Protein AF-A0A6L3ST78-F1 (afdb_monomer_lite)

InterPro domains:
  IPR021327 Protein of unknown function DUF2934 [PF11154] (10-43)

Sequence (50 aa):
METSPEITFEQIRERAYDIWERNHRLDGLEIEFWLMAERELKAERDRKQA

Organism: NCBI:txid553447

Radius of gyration: 12.14 Å; chains: 1; bounding box: 27×14×37 Å

pLDDT: mean 81.1, std 12.65, range [39.66, 92.69]

Structure (mmCIF, N/CA/C/O backbone):
data_AF-A0A6L3ST78-F1
#
_entry.id   AF-A0A6L3ST78-F1
#
loop_
_atom_site.group_PDB
_atom_site.id
_atom_site.type_symbol
_atom_site.label_atom_id
_atom_site.label_alt_id
_atom_site.label_comp_id
_atom_site.label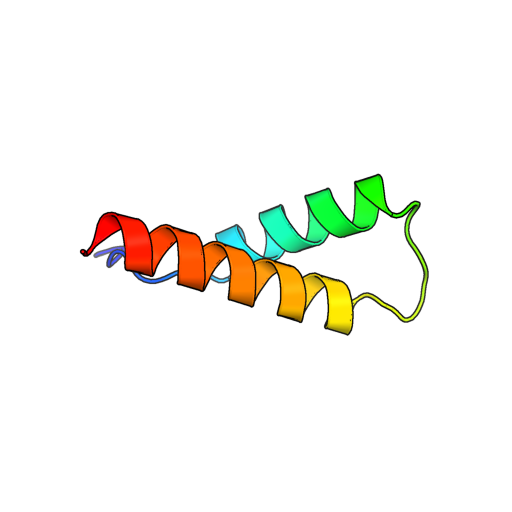_asym_id
_atom_site.label_entity_id
_atom_site.label_seq_id
_atom_site.pdbx_PDB_ins_code
_atom_site.Cartn_x
_atom_site.Cartn_y
_atom_site.Cartn_z
_atom_site.occupancy
_atom_site.B_iso_or_equiv
_atom_site.auth_seq_id
_atom_site.auth_comp_id
_atom_site.auth_asym_id
_atom_site.auth_atom_id
_atom_site.pdbx_PDB_model_num
ATOM 1 N N . MET A 1 1 ? -0.059 -8.881 24.004 1.00 39.66 1 MET A N 1
ATOM 2 C CA . MET A 1 1 ? 0.292 -8.119 22.790 1.00 39.66 1 MET A CA 1
ATOM 3 C C . MET A 1 1 ? -1.029 -7.680 22.201 1.00 39.66 1 MET A C 1
ATOM 5 O O . MET A 1 1 ? -1.706 -8.485 21.580 1.00 39.66 1 MET A O 1
ATOM 9 N N . GLU A 1 2 ? -1.477 -6.488 22.577 1.00 49.41 2 GLU A N 1
ATOM 10 C CA . GLU A 1 2 ? -2.769 -5.942 22.163 1.00 49.41 2 GLU A CA 1
ATOM 11 C C . GLU A 1 2 ? -2.650 -5.529 20.698 1.00 49.41 2 GLU A C 1
ATOM 13 O O . GLU A 1 2 ? -2.095 -4.485 20.367 1.00 49.41 2 GLU A O 1
ATOM 18 N N . THR A 1 3 ? -3.091 -6.406 19.801 1.00 53.47 3 THR A N 1
ATOM 19 C CA . THR A 1 3 ? -3.292 -6.079 18.393 1.00 53.47 3 THR A CA 1
ATOM 20 C C . THR A 1 3 ? -4.542 -5.216 18.300 1.00 53.47 3 THR A C 1
ATOM 22 O O . THR A 1 3 ? -5.646 -5.698 18.046 1.00 53.47 3 THR A O 1
ATOM 25 N N . SER A 1 4 ? -4.372 -3.923 18.577 1.00 53.72 4 SER A N 1
ATOM 26 C CA . SER A 1 4 ? -5.389 -2.916 18.298 1.00 53.72 4 SER A CA 1
ATOM 27 C C . SER A 1 4 ? -5.889 -3.061 16.854 1.00 53.72 4 SER A C 1
ATOM 29 O O . SER A 1 4 ? -5.117 -3.425 15.961 1.00 53.72 4 SER A O 1
ATOM 31 N N . PRO A 1 5 ? -7.174 -2.774 16.593 1.00 58.50 5 PRO A N 1
ATOM 32 C CA . PRO A 1 5 ? -7.817 -2.930 15.297 1.00 58.50 5 PRO A CA 1
ATOM 33 C C . PRO A 1 5 ? -7.430 -1.786 14.354 1.00 58.50 5 PRO A C 1
ATOM 35 O O . PRO A 1 5 ? -8.278 -1.246 13.648 1.00 58.50 5 PRO A O 1
ATOM 38 N N . GLU A 1 6 ? -6.153 -1.455 14.260 1.00 67.50 6 GLU A N 1
ATOM 39 C CA . GLU A 1 6 ? -5.611 -0.516 13.285 1.00 67.50 6 GLU A CA 1
ATOM 40 C C . GLU A 1 6 ? -5.195 -1.305 12.038 1.00 67.50 6 GLU A C 1
ATOM 42 O O . GLU A 1 6 ? -4.897 -2.500 12.117 1.00 67.50 6 GLU A O 1
ATOM 47 N N . ILE A 1 7 ? -5.305 -0.707 10.851 1.00 75.19 7 ILE A N 1
ATOM 48 C CA . ILE A 1 7 ? -4.889 -1.381 9.614 1.00 75.19 7 ILE A CA 1
ATOM 49 C C . ILE A 1 7 ? -3.413 -1.726 9.771 1.00 75.19 7 ILE A C 1
ATOM 51 O O . ILE A 1 7 ? -2.581 -0.830 9.886 1.00 75.19 7 ILE A O 1
ATOM 55 N N . THR A 1 8 ? -3.088 -3.015 9.811 1.00 83.88 8 THR A N 1
ATOM 56 C CA . THR A 1 8 ? -1.697 -3.440 9.927 1.00 83.88 8 THR A CA 1
ATOM 57 C C . THR A 1 8 ? -1.035 -3.397 8.558 1.00 83.88 8 THR A C 1
ATOM 59 O O . THR A 1 8 ? -1.671 -3.623 7.525 1.00 83.88 8 THR A O 1
ATOM 62 N N . PHE A 1 9 ? 0.275 -3.161 8.548 1.00 81.19 9 PHE A N 1
ATOM 63 C CA . PHE A 1 9 ? 1.076 -3.239 7.328 1.00 81.19 9 PHE A CA 1
ATOM 64 C C . PHE A 1 9 ? 0.945 -4.590 6.619 1.00 81.19 9 PHE A C 1
ATOM 66 O O . PHE A 1 9 ? 0.997 -4.642 5.396 1.00 81.19 9 PHE A O 1
ATOM 73 N N . GLU A 1 10 ? 0.725 -5.676 7.362 1.00 87.00 10 GLU A N 1
ATOM 74 C CA . GLU A 1 10 ? 0.447 -6.993 6.783 1.00 87.00 10 GLU A CA 1
ATOM 75 C C . GLU A 1 10 ? -0.841 -7.003 5.955 1.00 87.00 10 GLU A C 1
ATOM 77 O O . GLU A 1 10 ? -0.806 -7.495 4.831 1.00 87.00 10 GLU A O 1
ATOM 82 N N . GLN A 1 11 ? -1.923 -6.378 6.434 1.00 87.31 11 GLN A N 1
ATOM 83 C CA . GLN A 1 11 ? -3.172 -6.268 5.669 1.00 87.31 11 GLN A CA 1
ATOM 84 C C . GLN A 1 11 ? -2.981 -5.436 4.397 1.00 87.31 11 GLN A C 1
ATOM 86 O O . GLN A 1 11 ? -3.440 -5.838 3.328 1.00 87.31 11 GLN A O 1
ATOM 91 N N . ILE A 1 12 ? -2.272 -4.303 4.494 1.00 89.25 12 ILE A N 1
ATOM 92 C CA . ILE A 1 12 ? -1.963 -3.447 3.332 1.00 89.25 12 ILE A CA 1
ATOM 93 C C . ILE A 1 12 ? -1.121 -4.220 2.325 1.00 89.25 12 ILE A C 1
ATOM 95 O O . ILE A 1 12 ? -1.427 -4.202 1.138 1.00 89.25 12 ILE A O 1
ATOM 99 N N . ARG A 1 13 ? -0.109 -4.958 2.791 1.00 89.56 13 ARG A N 1
ATOM 100 C CA . ARG A 1 13 ? 0.751 -5.778 1.938 1.00 89.56 13 ARG A CA 1
ATOM 101 C C . ARG A 1 13 ? -0.028 -6.890 1.243 1.00 89.56 13 ARG A C 1
ATOM 103 O O . ARG A 1 13 ? 0.161 -7.074 0.048 1.00 89.56 13 ARG A O 1
ATOM 110 N N . GLU A 1 14 ? -0.881 -7.623 1.957 1.00 91.00 14 GLU A N 1
ATOM 111 C CA . GLU A 1 14 ? -1.710 -8.677 1.358 1.00 91.00 14 GLU A CA 1
ATOM 112 C C . GLU A 1 14 ? -2.650 -8.109 0.292 1.00 91.00 14 GLU A C 1
ATOM 114 O O . GLU A 1 14 ? -2.743 -8.661 -0.805 1.00 91.00 14 GLU A O 1
ATOM 119 N N . ARG A 1 15 ? -3.286 -6.963 0.565 1.00 90.75 15 ARG A N 1
ATOM 120 C CA . ARG A 1 15 ? -4.131 -6.285 -0.424 1.00 90.75 15 ARG A CA 1
ATOM 121 C C . ARG A 1 15 ? -3.344 -5.758 -1.612 1.00 90.75 15 ARG A C 1
ATOM 123 O O . ARG A 1 15 ? -3.751 -5.988 -2.744 1.00 90.75 15 ARG A O 1
ATOM 130 N N . ALA A 1 16 ? -2.211 -5.108 -1.380 1.00 91.44 16 ALA A N 1
ATOM 131 C CA . ALA A 1 16 ? -1.359 -4.607 -2.450 1.00 91.44 16 ALA A CA 1
ATOM 132 C C . ALA A 1 16 ? -0.847 -5.752 -3.330 1.00 91.44 16 ALA A C 1
ATOM 134 O O . ALA A 1 16 ? -0.804 -5.606 -4.547 1.00 91.44 16 ALA A O 1
ATOM 135 N N . TYR A 1 17 ? -0.519 -6.901 -2.731 1.00 89.38 17 TYR A N 1
ATOM 136 C CA . TYR A 1 17 ? -0.078 -8.093 -3.449 1.00 89.38 17 TYR A CA 1
ATOM 137 C C . TYR A 1 17 ? -1.186 -8.694 -4.321 1.00 89.38 17 TYR A C 1
ATOM 139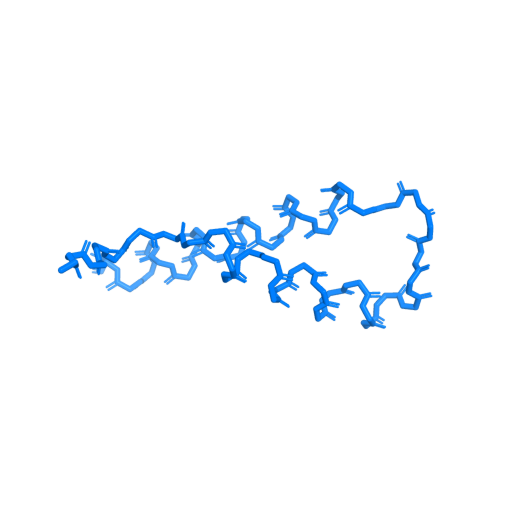 O O . TYR A 1 17 ? -0.937 -8.976 -5.489 1.00 89.38 17 TYR A O 1
ATOM 147 N N . ASP A 1 18 ? -2.409 -8.835 -3.800 1.00 90.38 18 ASP A N 1
ATOM 148 C CA . ASP A 1 18 ? -3.566 -9.310 -4.578 1.00 90.38 18 ASP A CA 1
ATOM 149 C C . ASP A 1 18 ? -3.875 -8.364 -5.755 1.00 90.38 18 ASP A C 1
ATOM 151 O O . ASP A 1 18 ? -4.098 -8.818 -6.879 1.00 90.38 18 ASP A O 1
ATOM 155 N N . ILE A 1 19 ? -3.792 -7.044 -5.543 1.00 88.81 19 ILE A N 1
ATOM 156 C CA . ILE A 1 19 ? -3.952 -6.055 -6.619 1.00 88.81 19 ILE A CA 1
ATOM 157 C C . ILE A 1 19 ? -2.806 -6.180 -7.636 1.00 88.81 19 ILE A C 1
ATOM 159 O O . ILE A 1 19 ? -3.061 -6.228 -8.839 1.00 88.81 19 ILE A O 1
ATOM 163 N N . TRP A 1 20 ? -1.554 -6.268 -7.191 1.00 88.94 20 TRP A N 1
ATOM 164 C CA . TRP A 1 20 ? -0.380 -6.394 -8.062 1.00 88.94 20 TRP A CA 1
ATOM 165 C C . TRP A 1 20 ? -0.409 -7.679 -8.901 1.00 88.94 20 TRP A C 1
ATOM 167 O O . TRP A 1 20 ? -0.121 -7.648 -10.100 1.00 88.94 20 TRP A O 1
ATOM 177 N N . GLU A 1 21 ? -0.826 -8.796 -8.304 1.00 89.94 21 GLU A N 1
ATOM 178 C CA . GLU A 1 21 ? -0.991 -10.077 -8.989 1.00 89.94 21 GLU A CA 1
ATOM 179 C C . GLU A 1 21 ? -2.074 -10.003 -10.073 1.00 89.94 21 GLU A C 1
ATOM 181 O O . GLU A 1 21 ? -1.831 -10.404 -11.214 1.00 89.94 21 GLU A O 1
ATOM 186 N N . ARG A 1 22 ? -3.234 -9.410 -9.762 1.00 87.31 22 ARG A N 1
ATOM 187 C CA . ARG A 1 22 ? -4.325 -9.200 -10.732 1.00 87.31 22 ARG A CA 1
ATOM 188 C C . ARG A 1 22 ? -3.946 -8.260 -11.872 1.00 87.31 22 ARG A C 1
ATOM 190 O O . ARG A 1 22 ? -4.434 -8.424 -12.984 1.00 87.31 22 ARG A O 1
ATOM 197 N N . ASN A 1 23 ? -3.079 -7.285 -11.607 1.00 84.44 23 ASN A N 1
ATOM 198 C CA . ASN A 1 23 ? -2.620 -6.302 -12.589 1.00 84.44 23 ASN A CA 1
ATOM 199 C C . ASN A 1 23 ? -1.401 -6.781 -13.400 1.00 84.44 23 ASN A C 1
ATOM 201 O O . ASN A 1 23 ? -0.708 -5.963 -13.994 1.00 84.44 23 ASN A O 1
ATOM 205 N N . HIS A 1 24 ? -1.134 -8.092 -13.456 1.00 83.50 24 HIS A N 1
ATOM 206 C CA . HIS A 1 24 ? -0.034 -8.690 -14.226 1.00 83.50 24 HIS A CA 1
ATOM 207 C C . HIS A 1 24 ? 1.371 -8.251 -13.801 1.00 83.50 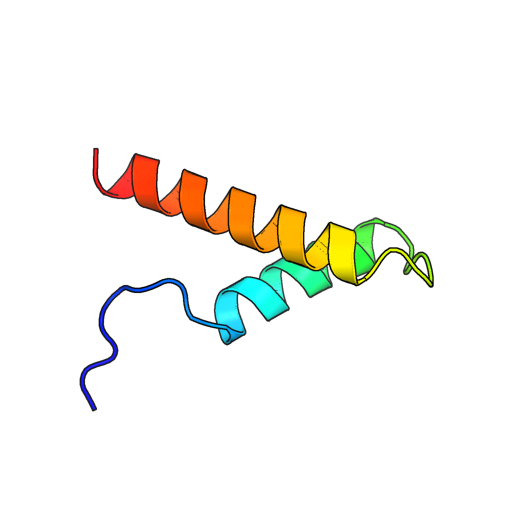24 HIS A C 1
ATOM 209 O O . HIS A 1 24 ? 2.305 -8.326 -14.598 1.00 83.50 24 HIS A O 1
ATOM 215 N N . ARG A 1 25 ? 1.540 -7.854 -12.535 1.00 76.44 25 ARG A N 1
ATOM 216 C CA . ARG A 1 25 ? 2.839 -7.472 -11.972 1.00 76.44 25 ARG A CA 1
ATOM 217 C C . ARG A 1 25 ? 3.514 -6.364 -12.780 1.00 76.44 25 ARG A C 1
ATOM 219 O O . ARG A 1 25 ? 4.664 -6.492 -13.184 1.00 76.44 25 ARG A O 1
ATOM 226 N N . LEU A 1 26 ? 2.772 -5.286 -13.038 1.00 80.50 26 LEU A N 1
ATOM 227 C CA . LEU A 1 26 ? 3.329 -4.091 -13.665 1.00 80.50 26 LEU A CA 1
ATOM 228 C C . LEU A 1 26 ? 4.451 -3.529 -12.785 1.00 80.50 26 LEU A C 1
ATOM 230 O O . LEU A 1 26 ? 4.207 -2.956 -11.719 1.00 80.50 26 LEU A O 1
ATOM 234 N N . ASP A 1 27 ? 5.679 -3.730 -13.248 1.00 75.38 27 ASP A N 1
ATOM 235 C CA . ASP A 1 27 ? 6.888 -3.175 -12.656 1.00 75.38 27 ASP A CA 1
ATOM 236 C C . ASP A 1 27 ? 6.832 -1.640 -12.700 1.00 75.38 27 ASP A C 1
ATOM 238 O O . ASP A 1 27 ? 6.462 -1.045 -13.716 1.00 75.38 27 ASP A O 1
ATOM 242 N N . GLY A 1 28 ? 7.162 -0.991 -11.580 1.00 81.88 28 GLY A N 1
ATOM 243 C CA . GLY A 1 28 ? 7.110 0.469 -11.439 1.00 81.88 28 GLY A CA 1
ATOM 244 C C . GLY A 1 28 ? 5.769 1.051 -10.971 1.00 81.88 28 GLY A C 1
ATOM 245 O O . GLY A 1 28 ? 5.683 2.261 -10.772 1.00 81.88 28 GLY A O 1
ATOM 246 N N . LEU A 1 29 ? 4.742 0.222 -10.742 1.00 86.06 29 LEU A N 1
ATOM 247 C CA . LEU A 1 29 ? 3.459 0.641 -10.144 1.00 86.06 29 LEU A CA 1
ATOM 248 C C . LEU A 1 29 ? 3.252 0.113 -8.715 1.00 86.06 29 LEU A C 1
ATOM 250 O O . LEU A 1 29 ? 2.170 0.240 -8.149 1.00 86.06 29 LEU A O 1
ATOM 254 N N . GLU A 1 30 ? 4.290 -0.448 -8.096 1.00 84.38 30 GLU A N 1
ATOM 255 C CA . GLU A 1 30 ? 4.247 -1.029 -6.745 1.00 84.38 30 GLU A CA 1
ATOM 256 C C . GLU A 1 30 ? 3.717 -0.047 -5.690 1.00 84.38 30 GLU A C 1
ATOM 258 O O . GLU A 1 30 ? 2.889 -0.416 -4.857 1.00 84.38 30 GLU A O 1
ATOM 263 N N . ILE A 1 31 ? 4.148 1.217 -5.765 1.00 87.56 31 ILE A N 1
ATOM 264 C CA . ILE A 1 31 ? 3.701 2.290 -4.866 1.00 87.56 31 ILE A CA 1
ATOM 265 C C . ILE A 1 31 ? 2.210 2.585 -5.076 1.00 87.56 31 ILE A C 1
ATOM 267 O O . ILE A 1 31 ? 1.474 2.724 -4.101 1.00 87.56 31 ILE A O 1
ATOM 271 N N . 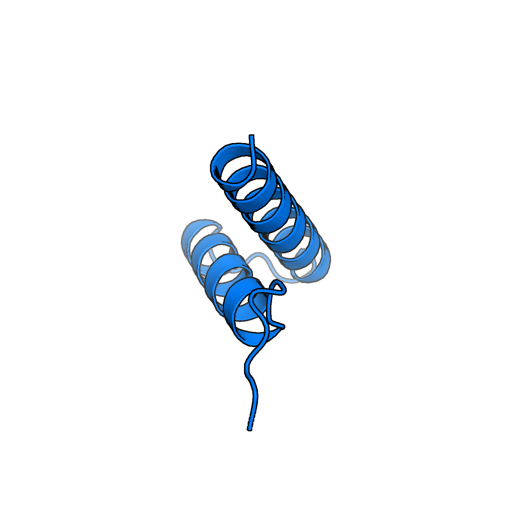GLU A 1 32 ? 1.742 2.613 -6.326 1.00 89.88 32 GLU A N 1
ATOM 272 C CA . GLU A 1 32 ? 0.329 2.840 -6.650 1.00 89.88 32 GLU A CA 1
ATOM 273 C C . GLU A 1 32 ? -0.549 1.699 -6.122 1.00 89.88 32 GLU A C 1
ATOM 275 O O . GLU A 1 32 ? -1.618 1.945 -5.564 1.00 89.88 32 GLU A O 1
ATOM 280 N N . PHE A 1 33 ? -0.088 0.447 -6.225 1.00 89.50 33 PHE A N 1
ATOM 281 C CA . PHE A 1 33 ? -0.786 -0.709 -5.654 1.00 89.50 33 PHE A CA 1
ATOM 282 C C . PHE A 1 33 ? -0.850 -0.654 -4.128 1.00 89.50 33 PHE A C 1
ATOM 284 O O . PHE A 1 33 ? -1.886 -0.978 -3.548 1.00 89.50 33 PHE A O 1
ATOM 291 N N . TRP A 1 34 ? 0.213 -0.182 -3.478 1.00 89.44 34 TRP A N 1
ATOM 292 C CA . TRP A 1 34 ? 0.225 0.056 -2.036 1.00 89.44 34 TRP A CA 1
ATOM 293 C C . TRP A 1 34 ? -0.745 1.160 -1.607 1.00 89.44 34 TRP A C 1
ATOM 295 O O . TRP A 1 34 ? -1.515 0.966 -0.667 1.00 89.44 34 TRP A O 1
ATOM 305 N N . LEU A 1 35 ? -0.765 2.288 -2.321 1.00 90.25 35 LEU A N 1
ATOM 306 C CA . LEU A 1 35 ? -1.687 3.397 -2.061 1.00 90.25 35 LEU A CA 1
ATOM 307 C C . LEU A 1 35 ? -3.148 2.993 -2.306 1.00 90.25 35 LEU A C 1
ATOM 309 O O . LEU A 1 35 ? -4.034 3.363 -1.532 1.00 90.25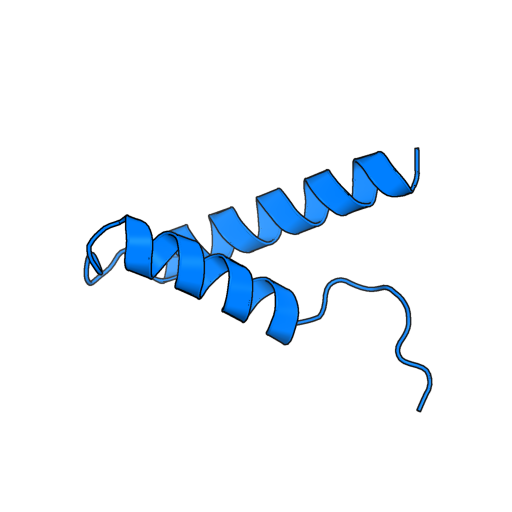 35 LEU A O 1
ATOM 313 N N . MET A 1 36 ? -3.410 2.200 -3.350 1.00 90.06 36 MET A N 1
ATOM 314 C CA . MET A 1 36 ? -4.735 1.633 -3.612 1.00 90.06 36 MET A CA 1
ATOM 315 C C . MET A 1 36 ? -5.176 0.693 -2.488 1.00 90.06 36 MET A C 1
ATOM 317 O O . MET A 1 36 ? -6.288 0.841 -1.981 1.00 90.06 36 MET A O 1
ATOM 321 N N . ALA A 1 37 ? -4.303 -0.220 -2.062 1.00 92.69 37 ALA A N 1
ATOM 322 C CA . ALA A 1 37 ? -4.574 -1.148 -0.969 1.00 92.69 37 ALA A CA 1
ATOM 323 C C . ALA A 1 37 ? -4.861 -0.429 0.353 1.00 92.69 37 ALA A C 1
ATOM 325 O O . ALA A 1 37 ? -5.834 -0.751 1.036 1.00 92.69 37 ALA A O 1
ATOM 326 N N . GLU A 1 38 ? -4.049 0.570 0.705 1.00 90.00 38 GLU A N 1
ATOM 327 C CA . GLU A 1 38 ? -4.255 1.373 1.909 1.00 90.00 38 GLU A CA 1
ATOM 328 C C . GLU A 1 38 ? -5.602 2.106 1.859 1.00 90.00 38 GLU A C 1
ATOM 330 O O . GLU A 1 38 ? -6.364 2.084 2.828 1.00 90.00 38 GLU A O 1
ATOM 335 N N . ARG A 1 39 ? -5.938 2.709 0.712 1.00 90.44 39 ARG A N 1
ATOM 336 C CA . ARG A 1 39 ? -7.207 3.417 0.519 1.00 90.44 39 ARG A CA 1
ATOM 337 C C . ARG A 1 39 ? -8.416 2.488 0.621 1.00 90.44 39 ARG A C 1
ATOM 339 O O . ARG A 1 39 ? -9.401 2.870 1.253 1.00 90.44 39 ARG A O 1
ATOM 346 N N . GLU A 1 40 ? -8.352 1.299 0.025 1.00 89.25 40 GLU A N 1
ATOM 347 C CA . GLU A 1 40 ? -9.410 0.289 0.139 1.00 89.25 40 GLU A CA 1
ATOM 348 C C . GLU A 1 40 ? -9.595 -0.153 1.589 1.00 89.25 40 GLU A C 1
ATOM 350 O O . GLU A 1 40 ? -10.703 -0.074 2.113 1.00 89.25 40 GLU A O 1
ATOM 355 N N . LEU A 1 41 ? -8.511 -0.509 2.282 1.00 87.94 41 LEU A N 1
ATOM 356 C CA . LEU A 1 41 ? -8.578 -0.943 3.679 1.00 87.94 41 LEU A CA 1
ATOM 357 C C . LEU A 1 41 ? -9.100 0.159 4.603 1.00 87.94 41 LEU A C 1
ATOM 359 O O . LEU A 1 41 ? -9.847 -0.123 5.543 1.00 87.94 41 LEU A O 1
ATOM 363 N N . LYS A 1 42 ? -8.741 1.418 4.331 1.00 85.69 42 LYS A N 1
ATOM 364 C CA . LYS A 1 42 ? -9.236 2.584 5.070 1.00 85.69 42 LYS A CA 1
ATOM 365 C C . LYS A 1 42 ? -10.729 2.794 4.853 1.00 85.69 42 LYS A C 1
ATOM 367 O O . LYS A 1 42 ? -11.447 3.012 5.824 1.00 85.69 42 LYS A O 1
ATOM 372 N N . ALA A 1 43 ? -11.207 2.656 3.617 1.00 87.88 43 ALA A N 1
ATOM 373 C CA . ALA A 1 43 ? -12.629 2.739 3.297 1.00 87.88 43 ALA A CA 1
ATOM 374 C C . ALA A 1 43 ? -13.438 1.555 3.862 1.00 87.88 43 ALA A C 1
ATOM 376 O O . ALA A 1 43 ? -14.545 1.753 4.357 1.00 87.88 43 ALA A O 1
ATOM 377 N N . GLU A 1 44 ? -12.902 0.330 3.823 1.00 84.38 44 GLU A N 1
ATOM 378 C CA . GLU A 1 44 ? -13.536 -0.854 4.419 1.00 84.38 44 GLU A CA 1
ATOM 379 C C . GLU A 1 44 ? -13.693 -0.708 5.939 1.00 84.38 44 GLU A C 1
ATOM 381 O O . GLU A 1 44 ? -14.720 -1.101 6.496 1.00 84.38 44 GLU A O 1
ATOM 386 N N . ARG A 1 45 ? -12.700 -0.121 6.620 1.00 81.50 45 ARG A N 1
ATOM 387 C CA . ARG A 1 45 ? -12.775 0.143 8.064 1.00 81.50 45 ARG A CA 1
ATOM 388 C C . ARG A 1 45 ? -13.726 1.271 8.418 1.00 81.50 45 ARG A C 1
ATOM 390 O O . ARG A 1 45 ? -14.509 1.097 9.345 1.00 81.50 45 ARG A O 1
ATOM 397 N N . ASP A 1 46 ? -13.681 2.374 7.676 1.00 82.19 46 ASP A N 1
ATOM 398 C CA . ASP A 1 46 ? -14.609 3.496 7.846 1.00 82.19 46 ASP A CA 1
ATO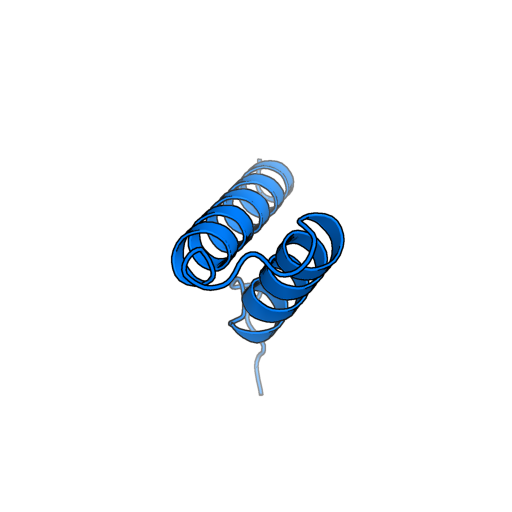M 399 C C . ASP A 1 46 ? -16.065 3.011 7.768 1.00 82.19 46 ASP A C 1
ATOM 401 O O . ASP A 1 46 ? -16.845 3.237 8.688 1.00 82.19 46 ASP A O 1
ATOM 405 N N . ARG A 1 47 ? -16.390 2.178 6.768 1.00 79.00 47 ARG A N 1
ATOM 406 C CA . ARG A 1 47 ? -17.716 1.545 6.654 1.00 79.00 47 ARG A CA 1
ATOM 407 C C . ARG A 1 47 ? -18.062 0.563 7.771 1.00 79.00 47 ARG A C 1
ATOM 409 O O . ARG A 1 47 ? -19.240 0.321 7.991 1.00 79.00 47 ARG A O 1
ATOM 416 N N . LYS A 1 48 ? -17.078 -0.072 8.414 1.00 72.00 48 LYS A N 1
ATOM 417 C CA . LYS A 1 48 ? -17.319 -0.968 9.560 1.00 72.00 48 LYS A CA 1
ATOM 418 C C . LYS A 1 48 ? -17.462 -0.216 10.884 1.00 72.00 48 LYS A C 1
ATOM 420 O O . LYS A 1 48 ? -17.951 -0.809 11.842 1.00 72.00 48 LYS A O 1
ATOM 425 N N . GLN A 1 49 ? -16.980 1.024 10.958 1.00 66.00 49 GLN A N 1
ATOM 426 C CA . GLN A 1 49 ? -17.075 1.877 12.145 1.00 66.00 49 GLN A CA 1
ATOM 427 C C . GLN A 1 49 ? -18.246 2.873 12.097 1.00 66.00 49 GLN A C 1
ATOM 429 O O . GLN A 1 49 ? -18.553 3.449 13.141 1.00 66.00 49 GLN A O 1
ATOM 434 N N . ALA A 1 50 ? -18.874 3.070 10.932 1.00 53.03 50 ALA A N 1
ATOM 435 C CA . ALA A 1 50 ? -20.108 3.837 10.737 1.00 53.03 50 ALA A CA 1
ATOM 436 C C . ALA A 1 50 ? -21.365 2.977 10.954 1.00 53.03 50 ALA A C 1
ATOM 438 O O . ALA A 1 50 ? -22.355 3.529 11.485 1.00 53.03 50 ALA A O 1
#

Secondary structure (DSSP, 8-state):
----SS--HHHHHHHHHHHHHHTTT-TT-HHHHHHHHHHHHHHHHHHHH-

Foldseek 3Di:
DDPPPDCDPVQLVVQLVVVCVVVVNPPPCSVVSSVVSVVVVVVVVVVVVD